Protein AF-A0A2W2DF98-F1 (afdb_monomer)

Sequence (122 aa):
MKRLYEIDHPYYGPEGYTEDLESFAELREVVEASDEDMSFVYRWDWFDYSRPQHDSLFVEGEDRSKQELRLFMVQPRKSQFWIVTCPVTHGQHDEVLTWLRGPRVLGALRKLWEPLLDGEPS

Radius of gyration: 15.57 Å; Cα contacts (8 Å, |Δi|>4): 156; chains: 1; bounding box: 35×44×41 Å

pLDDT: mean 86.84, std 9.05, range [53.72, 97.62]

Foldseek 3Di:
DDFQQRDDDPDDDDAFAEDEDAAPVVVVVCLCVVCVPLQKAKDKHKDQLLDPVCVVVDDPPDDSRWIKMWIWIARPVVRGIYIYMYTDHPVCRVVVVVVCVDCNHVVSVCVVCVVVVPDDDD

Mean predicted aligned error: 5.54 Å

Structure (mmCIF, N/CA/C/O backbone):
data_AF-A0A2W2DF98-F1
#
_entry.id   AF-A0A2W2DF98-F1
#
loop_
_atom_site.group_PDB
_atom_site.id
_atom_site.type_symbol
_atom_site.label_atom_id
_atom_site.label_alt_id
_atom_site.label_comp_id
_atom_site.label_asym_id
_atom_site.label_entity_id
_atom_site.label_seq_id
_atom_site.pdbx_PDB_ins_code
_atom_site.Cartn_x
_atom_site.Cartn_y
_atom_site.Cartn_z
_atom_site.occupancy
_atom_site.B_iso_or_equiv
_atom_site.auth_seq_id
_atom_site.auth_comp_id
_atom_site.auth_asym_id
_atom_site.auth_atom_id
_atom_site.pdbx_PDB_model_num
ATOM 1 N N . MET A 1 1 ? -15.354 -10.828 -5.300 1.00 71.31 1 MET A N 1
ATOM 2 C CA . MET A 1 1 ? -13.912 -10.517 -5.186 1.00 71.31 1 MET A CA 1
ATOM 3 C C . MET A 1 1 ? -13.717 -9.854 -3.837 1.00 71.31 1 MET A C 1
ATOM 5 O O . MET A 1 1 ? -14.560 -9.029 -3.505 1.00 71.31 1 MET A O 1
ATOM 9 N N . LYS A 1 2 ? -12.708 -10.246 -3.053 1.00 84.56 2 LYS A N 1
ATOM 10 C CA . LYS A 1 2 ? -12.437 -9.591 -1.765 1.00 84.56 2 LYS A CA 1
ATOM 11 C C . LYS A 1 2 ? -12.018 -8.136 -1.988 1.00 84.56 2 LYS A C 1
ATOM 13 O O . LYS A 1 2 ? -11.389 -7.840 -3.008 1.00 84.56 2 LYS A O 1
ATOM 18 N N . ARG A 1 3 ? -12.383 -7.257 -1.059 1.00 92.06 3 ARG A N 1
ATOM 19 C CA . ARG A 1 3 ? -11.902 -5.872 -0.998 1.00 92.06 3 ARG A CA 1
ATOM 20 C C . ARG A 1 3 ? -10.438 -5.859 -0.565 1.00 92.06 3 ARG A C 1
ATOM 22 O O . ARG A 1 3 ? -10.000 -6.778 0.120 1.00 92.06 3 ARG A O 1
ATOM 29 N N . LEU A 1 4 ? -9.688 -4.824 -0.944 1.00 92.69 4 LEU A N 1
ATOM 30 C CA . LEU A 1 4 ? -8.275 -4.703 -0.553 1.00 92.69 4 LEU A CA 1
ATOM 31 C C . LEU A 1 4 ? -8.092 -4.790 0.968 1.00 92.69 4 LEU A C 1
ATOM 33 O O . LEU A 1 4 ? -7.321 -5.608 1.451 1.00 92.69 4 LEU A O 1
ATOM 37 N N . TYR A 1 5 ? -8.900 -4.042 1.715 1.00 91.19 5 TYR A N 1
ATOM 38 C CA . TYR A 1 5 ? -8.905 -4.039 3.177 1.00 91.19 5 TYR A CA 1
ATOM 39 C C . TYR A 1 5 ? -9.426 -5.331 3.819 1.00 91.19 5 TYR A C 1
ATOM 41 O O . TYR A 1 5 ? -9.474 -5.385 5.038 1.00 91.19 5 TYR A O 1
ATOM 49 N N . GLU A 1 6 ? -9.839 -6.353 3.056 1.00 90.69 6 GLU A N 1
ATOM 50 C CA . GLU A 1 6 ? -10.230 -7.689 3.551 1.00 90.69 6 GLU A CA 1
ATOM 51 C C . GLU A 1 6 ? -9.123 -8.744 3.361 1.00 90.69 6 GLU A C 1
ATOM 53 O O . GLU A 1 6 ? -9.328 -9.920 3.683 1.00 90.69 6 GLU A O 1
ATOM 58 N N . ILE A 1 7 ? -7.991 -8.360 2.769 1.00 90.69 7 ILE A N 1
ATOM 59 C CA . ILE A 1 7 ? -6.894 -9.260 2.417 1.00 90.69 7 ILE A CA 1
ATOM 60 C C . ILE A 1 7 ? -5.763 -9.075 3.422 1.00 90.69 7 ILE A C 1
ATOM 62 O O . ILE A 1 7 ? -5.174 -8.004 3.505 1.00 90.69 7 ILE A O 1
ATOM 66 N N . ASP A 1 8 ? -5.431 -10.158 4.118 1.00 85.69 8 ASP A N 1
ATOM 67 C CA . ASP A 1 8 ? -4.242 -10.249 4.955 1.00 85.69 8 ASP A CA 1
ATOM 68 C C . ASP A 1 8 ? -3.176 -11.059 4.203 1.00 85.69 8 ASP A C 1
ATOM 70 O O . ASP A 1 8 ? -3.451 -12.150 3.684 1.00 85.69 8 ASP A O 1
ATOM 74 N N . HIS A 1 9 ? -1.958 -10.529 4.113 1.00 85.88 9 HIS A N 1
ATOM 75 C CA . HIS A 1 9 ? -0.846 -11.225 3.475 1.00 85.88 9 HIS A CA 1
ATOM 76 C C . HIS A 1 9 ? -0.157 -12.176 4.471 1.00 85.88 9 HIS A C 1
ATOM 78 O O . HIS A 1 9 ? 0.178 -11.764 5.577 1.00 85.88 9 HIS A O 1
ATOM 84 N N . PRO A 1 10 ? 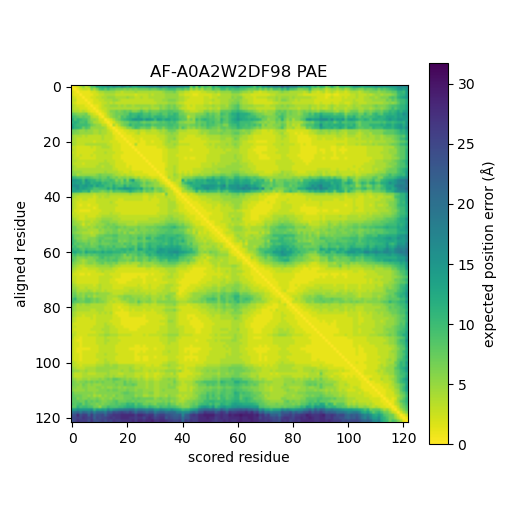0.108 -13.446 4.099 1.00 82.62 10 PRO A N 1
ATOM 85 C CA . PRO A 1 10 ? 0.707 -14.424 5.014 1.00 82.62 10 PRO A CA 1
ATOM 86 C C . PRO A 1 10 ? 2.218 -14.230 5.220 1.00 82.62 10 PRO A C 1
ATOM 88 O O . PRO A 1 10 ? 2.810 -14.890 6.072 1.00 82.62 10 PRO A O 1
ATOM 91 N N . TYR A 1 11 ? 2.854 -13.366 4.425 1.00 75.69 11 TYR A N 1
ATOM 92 C CA . TYR A 1 11 ? 4.297 -13.153 4.437 1.00 75.69 11 TYR A CA 1
ATOM 93 C C . TYR A 1 11 ? 4.620 -11.752 4.939 1.00 75.69 11 TYR A C 1
ATOM 95 O O . TYR A 1 11 ? 4.169 -10.765 4.360 1.00 75.69 11 TYR A O 1
ATOM 103 N N . TYR A 1 12 ? 5.455 -11.686 5.972 1.00 73.50 12 TYR A N 1
ATOM 104 C CA . TYR A 1 12 ? 5.998 -10.446 6.511 1.00 73.50 12 TYR A CA 1
ATOM 105 C C . TYR A 1 12 ? 7.493 -10.361 6.206 1.00 73.50 12 TYR A C 1
ATOM 107 O O . TYR A 1 12 ? 8.203 -11.368 6.239 1.00 73.50 12 TYR A O 1
ATOM 115 N N . GLY A 1 13 ? 7.953 -9.158 5.870 1.00 68.69 13 GLY A N 1
ATOM 116 C CA . GLY A 1 13 ? 9.350 -8.852 5.578 1.00 68.69 13 GLY A CA 1
ATOM 117 C C . GLY A 1 13 ? 9.890 -7.774 6.518 1.00 68.69 13 GLY A C 1
ATOM 118 O O . GLY A 1 13 ? 9.117 -7.190 7.279 1.00 68.69 13 GLY A O 1
ATOM 119 N N . PRO A 1 14 ? 11.205 -7.514 6.488 1.00 77.44 14 PRO A N 1
ATOM 120 C CA . PRO A 1 14 ? 11.801 -6.439 7.268 1.00 77.44 14 PRO A CA 1
ATOM 121 C C . PRO A 1 14 ? 11.292 -5.073 6.797 1.00 77.44 14 PRO A C 1
ATOM 123 O O . PRO A 1 14 ? 11.104 -4.848 5.602 1.00 77.44 14 PRO A O 1
ATOM 126 N N . GLU A 1 15 ? 11.088 -4.172 7.757 1.00 77.25 15 GLU A N 1
ATOM 127 C CA . GLU A 1 15 ? 10.485 -2.859 7.516 1.00 77.25 15 GLU A CA 1
ATOM 128 C C . GLU A 1 15 ? 11.454 -1.869 6.850 1.00 77.25 15 GLU A C 1
ATOM 130 O O . GLU A 1 15 ? 11.068 -1.113 5.966 1.00 77.25 15 GLU A O 1
ATOM 135 N N . GLY A 1 16 ? 12.747 -1.946 7.172 1.00 83.88 16 GLY A N 1
ATOM 136 C CA . GLY A 1 16 ? 13.754 -1.092 6.544 1.00 83.88 16 GLY A CA 1
ATOM 137 C C . GLY A 1 16 ? 13.577 0.388 6.889 1.00 83.88 16 GLY A C 1
ATOM 138 O O . GLY A 1 16 ? 13.366 0.725 8.051 1.00 83.88 16 GLY A O 1
ATOM 139 N N . TYR A 1 17 ? 13.745 1.264 5.896 1.00 87.69 17 TYR A N 1
ATOM 140 C CA . TYR A 1 17 ? 13.499 2.701 6.047 1.00 87.69 17 TYR A CA 1
ATOM 141 C C . TYR A 1 17 ? 12.011 3.010 5.859 1.00 87.69 17 TYR A C 1
ATOM 143 O O . TYR A 1 17 ? 11.412 2.537 4.898 1.00 87.69 17 TYR A O 1
ATOM 151 N N . THR A 1 18 ? 11.435 3.817 6.748 1.00 91.62 18 THR A N 1
ATOM 152 C CA . THR A 1 18 ? 10.011 4.173 6.713 1.00 91.62 18 THR A CA 1
ATOM 153 C C . THR A 1 18 ? 9.837 5.646 6.382 1.00 91.62 18 THR A C 1
ATOM 155 O O . THR A 1 18 ? 10.525 6.496 6.949 1.00 91.62 18 THR A O 1
ATOM 158 N N . GLU A 1 19 ? 8.893 5.931 5.495 1.00 93.94 19 GLU A N 1
ATOM 159 C CA . GLU A 1 19 ? 8.475 7.275 5.117 1.00 93.94 19 GLU A CA 1
ATOM 160 C C . GLU A 1 19 ? 6.949 7.376 5.172 1.00 93.94 19 GLU A C 1
ATOM 162 O O . GLU A 1 19 ? 6.243 6.539 4.603 1.00 93.94 19 GLU A O 1
ATOM 167 N N . ASP A 1 20 ? 6.453 8.402 5.859 1.00 95.88 20 ASP A N 1
ATOM 168 C CA . ASP A 1 20 ? 5.027 8.685 5.984 1.00 95.88 20 ASP A CA 1
ATOM 169 C C . ASP A 1 20 ? 4.666 9.839 5.048 1.00 95.88 20 ASP A C 1
ATOM 171 O O . ASP A 1 20 ? 5.208 10.937 5.170 1.00 95.88 20 ASP A O 1
ATOM 175 N N . LEU A 1 21 ? 3.754 9.580 4.115 1.00 97.31 21 LEU A N 1
ATOM 176 C CA . LEU A 1 21 ? 3.284 10.545 3.127 1.00 97.31 21 LEU A CA 1
ATOM 177 C C . LEU A 1 21 ? 1.891 11.055 3.482 1.00 97.31 21 LEU A C 1
ATOM 179 O O . LEU A 1 21 ? 1.094 10.378 4.138 1.00 97.31 21 LEU A O 1
ATOM 183 N N . GLU A 1 22 ? 1.560 12.245 2.998 1.00 97.31 22 GLU A N 1
ATOM 184 C CA . GLU A 1 22 ? 0.315 12.924 3.345 1.00 97.31 22 GLU A CA 1
ATOM 185 C C . GLU A 1 22 ? -0.884 12.376 2.565 1.00 97.31 22 GLU A C 1
ATOM 187 O O . GLU A 1 22 ? -2.035 12.550 2.975 1.00 97.31 22 GLU A O 1
ATOM 192 N N . SER A 1 23 ? -0.650 11.708 1.428 1.00 97.62 23 SER A N 1
ATOM 193 C CA . SER A 1 23 ? -1.735 11.231 0.571 1.00 97.62 23 SER A CA 1
ATOM 194 C C . SER A 1 23 ? -1.366 10.060 -0.337 1.00 97.62 23 SER A C 1
ATOM 196 O O . SER A 1 23 ? -0.206 9.815 -0.665 1.00 97.62 23 SER A O 1
ATOM 198 N N . PHE A 1 24 ? -2.398 9.378 -0.839 1.00 97.44 24 PHE A N 1
ATOM 199 C CA . PHE A 1 24 ? -2.227 8.365 -1.878 1.00 97.44 24 PHE A CA 1
ATOM 200 C C . PHE A 1 24 ? -1.666 8.934 -3.192 1.00 97.44 24 PHE A C 1
ATOM 202 O O . PHE A 1 24 ? -0.962 8.230 -3.909 1.00 97.44 24 PHE A O 1
ATOM 209 N N . ALA A 1 25 ? -1.950 10.199 -3.519 1.00 97.12 25 ALA A N 1
ATOM 210 C CA . ALA A 1 25 ? -1.388 10.837 -4.709 1.00 97.12 25 ALA A CA 1
ATOM 211 C C . ALA A 1 25 ? 0.136 10.989 -4.588 1.00 97.12 25 ALA A C 1
ATOM 213 O O . ALA A 1 25 ? 0.859 10.585 -5.495 1.00 97.12 25 ALA A O 1
ATOM 214 N N . GLU A 1 26 ? 0.608 11.469 -3.437 1.00 97.19 26 GLU A N 1
ATOM 215 C CA . GLU A 1 26 ? 2.036 11.605 -3.134 1.00 97.19 26 GLU A CA 1
ATOM 216 C C . GLU A 1 26 ? 2.748 10.246 -3.142 1.00 97.19 26 GLU A C 1
ATOM 218 O O . GLU A 1 26 ? 3.814 10.107 -3.736 1.00 97.19 26 GLU A O 1
ATOM 223 N N . LEU A 1 27 ? 2.115 9.201 -2.592 1.00 95.56 27 LEU A N 1
ATOM 224 C CA . LEU A 1 27 ? 2.646 7.836 -2.663 1.00 95.56 27 LEU A CA 1
ATOM 225 C C . LEU A 1 27 ? 2.881 7.384 -4.104 1.00 95.56 27 LEU A C 1
ATOM 227 O O . LEU A 1 27 ? 3.923 6.798 -4.404 1.00 95.56 27 LEU A O 1
ATOM 231 N N . ARG A 1 28 ? 1.941 7.666 -5.013 1.00 93.62 28 ARG A N 1
ATOM 232 C CA . ARG A 1 28 ? 2.116 7.333 -6.432 1.00 93.62 28 ARG A CA 1
ATOM 233 C C . ARG A 1 28 ? 3.297 8.084 -7.041 1.00 93.62 28 ARG A C 1
ATOM 235 O O . ARG A 1 28 ? 4.093 7.456 -7.732 1.00 93.62 28 ARG A O 1
ATOM 242 N N . GLU A 1 29 ? 3.437 9.374 -6.751 1.00 93.56 29 GLU A N 1
ATOM 243 C CA . GLU A 1 29 ? 4.542 10.201 -7.251 1.00 93.56 29 GLU A CA 1
ATOM 244 C C . GLU A 1 29 ? 5.906 9.699 -6.754 1.00 93.56 29 GLU A C 1
ATOM 246 O O . GLU A 1 29 ? 6.824 9.526 -7.557 1.00 93.56 29 GLU A O 1
ATOM 251 N N . VAL A 1 30 ? 6.030 9.373 -5.462 1.00 91.38 30 VAL A N 1
ATOM 252 C CA . VAL A 1 30 ? 7.265 8.820 -4.877 1.00 91.38 30 VAL A CA 1
ATOM 253 C C . VAL A 1 30 ? 7.635 7.487 -5.525 1.00 91.38 30 VAL A C 1
ATOM 255 O O . VAL A 1 30 ? 8.790 7.281 -5.907 1.00 91.38 30 VAL A O 1
ATOM 258 N N . VAL A 1 31 ? 6.674 6.577 -5.703 1.00 89.19 31 VAL A N 1
ATOM 259 C CA . VAL A 1 31 ? 6.925 5.277 -6.350 1.00 89.19 31 VAL A CA 1
ATOM 260 C C . VAL A 1 31 ? 7.318 5.447 -7.820 1.00 89.19 31 VAL A C 1
ATOM 262 O O . VAL A 1 31 ? 8.208 4.753 -8.309 1.00 89.19 31 VAL A O 1
ATOM 265 N N . GLU A 1 32 ? 6.681 6.373 -8.536 1.00 86.81 32 GLU A N 1
ATOM 266 C CA . GLU A 1 32 ? 6.995 6.654 -9.939 1.00 86.81 32 GLU A CA 1
ATOM 267 C C . GLU A 1 32 ? 8.380 7.289 -10.117 1.00 86.81 32 GLU A C 1
ATOM 269 O O . GLU A 1 32 ? 9.078 6.944 -11.070 1.00 86.81 32 GLU A O 1
ATOM 274 N N . ALA A 1 33 ? 8.799 8.1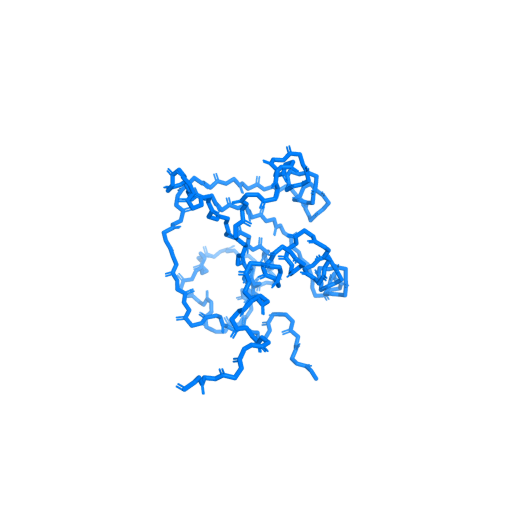56 -9.192 1.00 86.12 33 ALA A N 1
ATOM 275 C CA . ALA A 1 33 ? 10.107 8.806 -9.220 1.00 86.12 33 ALA A CA 1
ATOM 276 C C . ALA A 1 33 ? 11.257 7.896 -8.750 1.00 86.12 33 ALA A C 1
ATOM 278 O O . ALA A 1 33 ? 12.391 8.055 -9.200 1.00 86.12 33 ALA A O 1
ATOM 279 N N . SER A 1 34 ? 10.989 6.958 -7.837 1.00 79.62 34 SER A N 1
ATOM 280 C CA . SER A 1 34 ? 12.024 6.135 -7.191 1.00 79.62 34 SER A CA 1
ATOM 281 C C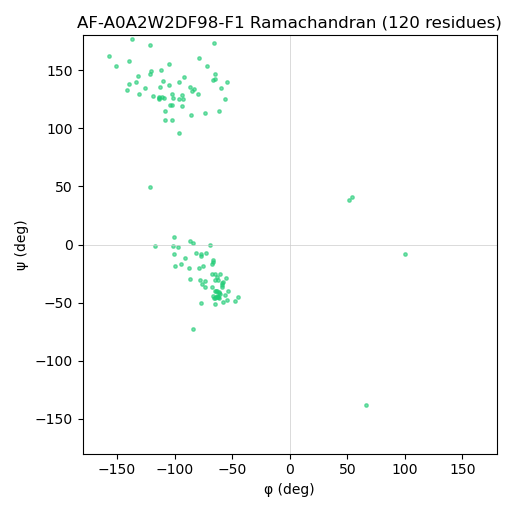 . SER A 1 34 ? 12.390 4.857 -7.948 1.00 79.62 34 SER A C 1
ATOM 283 O O . SER A 1 34 ? 13.478 4.323 -7.728 1.00 79.62 34 SER A O 1
ATOM 285 N N 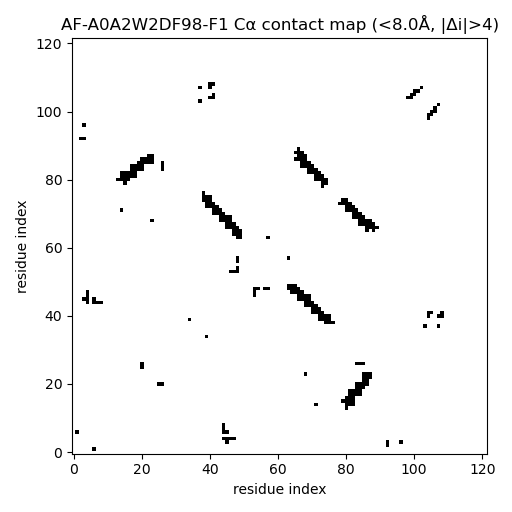. ASP A 1 35 ? 11.525 4.366 -8.842 1.00 77.38 35 ASP A N 1
ATOM 286 C CA . ASP A 1 35 ? 11.710 3.073 -9.513 1.00 77.38 35 ASP A CA 1
ATOM 287 C C . ASP A 1 35 ? 11.767 3.153 -11.040 1.00 77.38 35 ASP A C 1
ATOM 289 O O . ASP A 1 35 ? 11.078 2.405 -11.740 1.00 77.38 35 ASP A O 1
ATOM 293 N N . GLU A 1 36 ? 12.585 4.053 -11.582 1.00 68.50 36 GLU A N 1
ATOM 294 C CA . GLU A 1 36 ? 12.712 4.228 -13.035 1.00 68.50 36 GLU A CA 1
ATOM 295 C C . GLU A 1 36 ? 13.030 2.895 -13.750 1.00 68.50 36 GLU A C 1
ATOM 297 O O . GLU A 1 36 ? 12.388 2.552 -14.748 1.00 68.50 36 GLU A O 1
ATOM 302 N N . ASP A 1 37 ? 13.895 2.076 -13.142 1.00 72.31 37 ASP A N 1
ATOM 303 C CA . ASP A 1 37 ? 14.379 0.796 -13.674 1.00 72.31 37 ASP A CA 1
ATOM 304 C C . ASP A 1 37 ? 13.460 -0.422 -13.423 1.00 72.31 37 ASP A C 1
ATOM 306 O O . ASP A 1 37 ? 13.819 -1.535 -13.815 1.00 72.31 37 ASP A O 1
ATOM 310 N N . MET A 1 38 ? 12.293 -0.267 -12.779 1.00 67.56 38 MET A N 1
ATOM 311 C CA . MET A 1 38 ? 11.431 -1.399 -12.358 1.00 67.56 38 MET A CA 1
ATOM 312 C C . MET A 1 38 ? 12.180 -2.443 -11.503 1.00 67.56 38 MET A C 1
ATOM 314 O O . MET A 1 38 ? 12.063 -3.656 -11.697 1.00 67.56 38 MET A O 1
ATOM 318 N N . SER A 1 39 ? 13.021 -1.964 -10.594 1.00 77.69 39 SER A N 1
ATOM 319 C CA . SER A 1 39 ? 13.916 -2.756 -9.758 1.00 77.69 39 SER A CA 1
ATOM 320 C C . SER A 1 39 ? 13.305 -3.180 -8.421 1.00 77.69 3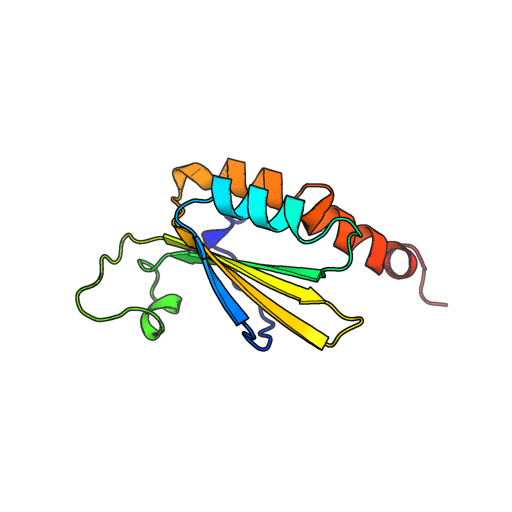9 SER A C 1
ATOM 322 O O . SER A 1 39 ? 13.899 -4.024 -7.738 1.00 77.69 39 SER A O 1
ATOM 324 N N . PHE A 1 40 ? 12.152 -2.618 -8.043 1.00 86.94 40 PHE A N 1
ATOM 325 C CA . PHE A 1 40 ? 11.482 -2.953 -6.793 1.00 86.94 40 PHE A CA 1
ATOM 326 C C . PHE A 1 40 ? 10.457 -4.082 -6.947 1.00 86.94 40 PHE A C 1
ATOM 328 O O . PHE A 1 40 ? 9.732 -4.211 -7.933 1.00 86.94 40 PHE A O 1
ATOM 335 N N . VAL A 1 41 ? 10.386 -4.906 -5.905 1.00 88.25 41 VAL A N 1
ATOM 336 C CA . VAL A 1 41 ? 9.307 -5.864 -5.657 1.00 88.25 41 VAL A CA 1
ATOM 337 C C . VAL A 1 41 ? 8.402 -5.246 -4.603 1.00 88.25 41 VAL A C 1
ATOM 339 O O . VAL A 1 41 ? 8.871 -4.871 -3.528 1.00 88.25 41 VAL A O 1
ATOM 342 N N . TYR A 1 42 ? 7.111 -5.161 -4.911 1.00 89.50 42 TYR A N 1
ATOM 343 C CA . TYR A 1 42 ? 6.124 -4.501 -4.066 1.00 89.50 42 TYR A CA 1
ATOM 344 C C . TYR A 1 42 ? 5.243 -5.511 -3.330 1.00 89.50 42 TYR A C 1
ATOM 346 O O . TYR A 1 42 ? 4.726 -6.459 -3.923 1.00 89.50 42 TYR A O 1
ATOM 354 N N . ARG A 1 43 ? 4.988 -5.249 -2.052 1.00 91.06 43 ARG A N 1
ATOM 355 C CA . ARG A 1 43 ? 3.848 -5.779 -1.299 1.00 91.06 43 ARG A CA 1
ATOM 356 C C . ARG A 1 43 ? 3.047 -4.589 -0.786 1.00 91.06 43 ARG A C 1
ATOM 358 O O . ARG A 1 43 ? 3.620 -3.562 -0.452 1.00 91.06 43 ARG A O 1
ATOM 365 N N . TRP A 1 44 ? 1.736 -4.733 -0.695 1.00 93.19 44 TRP A N 1
ATOM 366 C CA . TRP A 1 44 ? 0.864 -3.730 -0.100 1.00 93.19 44 TRP A CA 1
ATOM 367 C C . TRP A 1 44 ? 0.111 -4.350 1.073 1.00 93.19 44 TRP A C 1
ATOM 369 O O . TRP A 1 44 ? -0.187 -5.536 1.027 1.00 93.19 44 TRP A O 1
ATOM 379 N N . ASP A 1 45 ? -0.221 -3.547 2.076 1.00 93.38 45 ASP A N 1
ATOM 380 C CA . ASP A 1 45 ? -1.188 -3.883 3.119 1.00 93.38 45 ASP A CA 1
ATOM 381 C C . ASP A 1 45 ? -2.134 -2.692 3.302 1.00 93.38 45 ASP A C 1
ATOM 383 O O . ASP A 1 45 ? -1.701 -1.537 3.291 1.00 93.38 45 ASP A O 1
ATOM 387 N N . TRP A 1 46 ? -3.424 -2.967 3.490 1.00 95.19 46 TRP A N 1
ATOM 388 C CA . TRP A 1 46 ? -4.411 -1.950 3.844 1.00 95.19 46 TRP A CA 1
ATOM 389 C C . TRP A 1 46 ? -4.8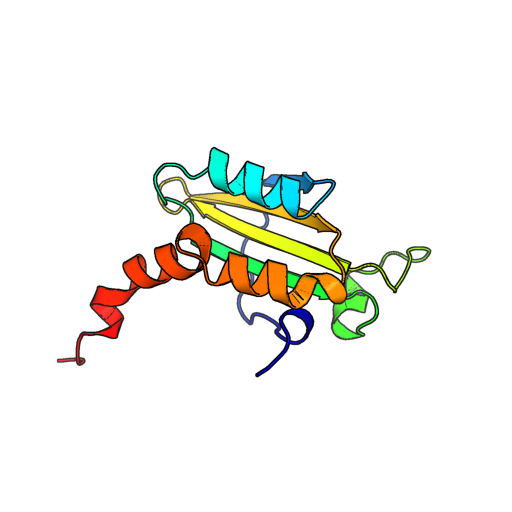30 -2.141 5.298 1.00 95.19 46 TRP A C 1
ATOM 391 O O . TRP A 1 46 ? -5.593 -3.052 5.629 1.00 95.19 46 TRP A O 1
ATOM 401 N N . PHE A 1 47 ? -4.376 -1.238 6.159 1.00 92.38 47 PHE A N 1
ATOM 402 C CA . PHE A 1 47 ? -4.741 -1.216 7.564 1.00 92.38 47 PHE A CA 1
ATOM 403 C C . PHE A 1 47 ? -6.038 -0.444 7.750 1.00 92.38 47 PHE A C 1
ATOM 405 O O . PHE A 1 47 ? -6.094 0.764 7.556 1.00 92.38 47 PHE A O 1
ATOM 412 N N . ASP A 1 48 ? -7.092 -1.162 8.118 1.00 91.62 48 ASP A N 1
ATOM 413 C CA . ASP A 1 48 ? -8.324 -0.592 8.658 1.00 91.62 48 ASP A CA 1
ATOM 414 C C . ASP A 1 48 ? -8.317 -0.805 10.176 1.00 91.62 48 ASP A C 1
ATOM 416 O O . ASP A 1 48 ? -8.458 -1.939 10.646 1.00 91.62 48 ASP A O 1
ATOM 420 N N . TYR A 1 49 ? -8.105 0.272 10.935 1.00 89.62 49 TYR A N 1
ATOM 421 C CA . TYR A 1 49 ? -7.956 0.230 12.395 1.00 89.62 49 TYR A CA 1
ATOM 422 C C . TYR A 1 49 ? -9.280 -0.037 13.126 1.00 89.62 49 TYR A C 1
ATOM 424 O O . TYR A 1 49 ? -9.301 -0.299 14.333 1.00 89.62 49 TYR A O 1
ATOM 432 N N . SER A 1 50 ? -10.404 -0.051 12.406 1.00 88.44 50 SER A N 1
ATOM 433 C CA . SER A 1 50 ? -11.685 -0.462 12.975 1.00 88.44 50 SER A CA 1
ATOM 434 C C . SER A 1 50 ? -11.759 -1.981 13.148 1.00 88.44 50 SER A C 1
ATOM 436 O O . SER A 1 50 ? -12.567 -2.473 13.941 1.00 88.44 50 SER A O 1
ATOM 438 N N . ARG A 1 51 ? -10.894 -2.734 12.453 1.00 85.94 51 ARG A N 1
ATOM 439 C CA . ARG A 1 51 ? -10.916 -4.197 12.429 1.00 85.94 51 ARG A CA 1
ATOM 440 C C . ARG A 1 51 ? -10.122 -4.799 13.601 1.00 85.94 51 ARG A C 1
ATOM 442 O O . ARG A 1 51 ? -8.982 -4.393 13.824 1.00 85.94 51 ARG A O 1
ATOM 449 N N . PRO A 1 52 ? -10.655 -5.825 14.295 1.00 84.81 52 PRO A N 1
ATOM 450 C CA . PRO A 1 52 ? -10.003 -6.410 15.472 1.00 84.81 52 PRO A CA 1
ATOM 451 C C . PRO A 1 52 ? -8.597 -6.964 15.224 1.00 84.81 52 PRO A C 1
ATOM 453 O O . PRO A 1 52 ? -7.740 -6.901 16.097 1.00 84.81 52 PRO A O 1
ATOM 456 N N . GLN A 1 53 ? -8.309 -7.497 14.032 1.00 82.19 53 GLN A N 1
ATOM 457 C CA . GLN A 1 53 ? -6.971 -8.032 13.750 1.00 82.19 53 GLN A CA 1
ATOM 458 C C . GLN A 1 53 ? -5.862 -6.967 13.719 1.00 82.19 53 GLN A C 1
ATOM 460 O O . GLN A 1 53 ? -4.689 -7.324 13.751 1.00 82.19 53 GLN A O 1
ATOM 465 N N . HIS A 1 54 ? -6.217 -5.681 13.645 1.00 83.31 54 HIS A N 1
ATOM 466 C CA . HIS A 1 54 ? -5.270 -4.569 13.686 1.00 83.31 54 HIS A CA 1
ATOM 467 C C . HIS A 1 54 ? -5.203 -3.916 15.073 1.00 83.31 54 HIS A C 1
ATOM 469 O O . HIS A 1 54 ? -4.501 -2.922 15.237 1.00 83.31 54 HIS A O 1
ATOM 475 N N . ASP A 1 55 ? -5.869 -4.483 16.088 1.00 81.06 55 ASP A N 1
ATOM 476 C CA . ASP A 1 55 ? -5.872 -3.939 17.453 1.00 81.06 55 ASP A CA 1
ATOM 477 C C . ASP A 1 55 ? -4.464 -3.815 18.042 1.00 81.06 55 ASP A C 1
ATOM 479 O O . ASP A 1 55 ? -4.192 -2.878 18.785 1.00 81.06 55 ASP A O 1
ATOM 483 N N . SER A 1 56 ? -3.539 -4.709 17.680 1.00 79.62 56 SER A N 1
ATOM 484 C CA . SER A 1 56 ? -2.148 -4.636 18.145 1.00 79.62 56 SER A CA 1
ATOM 485 C C . SER A 1 56 ? -1.374 -3.432 17.603 1.00 79.62 56 SER A C 1
ATOM 487 O O . SER A 1 56 ? -0.301 -3.129 18.114 1.00 79.62 56 SER A O 1
ATOM 489 N N . LEU A 1 57 ? -1.875 -2.789 16.547 1.00 76.81 57 LEU A N 1
ATOM 490 C CA . LEU A 1 57 ? -1.277 -1.605 15.926 1.00 76.81 57 LEU A CA 1
ATOM 491 C C . LEU A 1 57 ? -1.970 -0.312 16.362 1.00 76.81 57 LEU A C 1
ATOM 493 O O . LEU A 1 57 ? -1.502 0.769 16.018 1.00 76.81 57 LEU A O 1
ATOM 497 N N . PHE A 1 58 ? -3.088 -0.417 17.080 1.00 78.25 58 PHE A N 1
ATOM 498 C CA . PHE A 1 58 ? -3.854 0.726 17.540 1.00 78.25 58 PHE A CA 1
ATOM 499 C C . PHE A 1 58 ? -3.212 1.338 18.787 1.00 78.25 58 PHE A C 1
ATOM 501 O O . PHE A 1 58 ? -2.955 0.644 19.773 1.00 78.25 58 PHE A O 1
ATOM 508 N N . VAL A 1 59 ? -2.998 2.652 18.762 1.00 79.56 59 VAL A N 1
ATOM 509 C CA . VAL A 1 59 ? -2.557 3.410 19.934 1.00 79.56 59 VAL A CA 1
ATOM 510 C C . VAL A 1 59 ? -3.786 3.977 20.644 1.00 79.56 59 VAL A C 1
ATOM 512 O O . VAL A 1 59 ? -4.651 4.597 20.027 1.00 79.56 59 VAL A O 1
ATOM 515 N N . GLU A 1 60 ? -3.887 3.752 21.957 1.00 79.50 60 GLU A N 1
ATOM 516 C CA . GLU A 1 60 ? -5.013 4.244 22.756 1.00 79.50 60 GLU A CA 1
ATOM 517 C C . GLU A 1 60 ? -5.149 5.771 22.628 1.00 79.50 60 GLU A C 1
ATOM 519 O O . GLU A 1 60 ? -4.203 6.517 22.875 1.00 79.50 60 GLU A O 1
ATOM 524 N N . GLY A 1 61 ? -6.340 6.229 22.232 1.00 79.50 61 GLY A N 1
ATOM 525 C CA . GLY A 1 61 ? -6.629 7.640 21.963 1.00 79.50 61 GLY A CA 1
ATOM 526 C C . GLY A 1 61 ? -6.625 8.028 20.480 1.00 79.50 61 GLY A C 1
ATOM 527 O O . GLY A 1 61 ? -7.051 9.137 20.163 1.00 79.50 61 GLY A O 1
ATOM 528 N N . GLU A 1 62 ? -6.214 7.137 19.573 1.00 83.31 62 GLU A N 1
ATOM 529 C CA . GLU A 1 62 ? -6.320 7.371 18.130 1.00 83.31 62 GLU A CA 1
ATOM 530 C C . GLU A 1 62 ? -7.734 7.124 17.579 1.00 83.31 62 GLU A C 1
ATOM 532 O O . GLU A 1 62 ? -8.574 6.440 18.173 1.00 83.31 62 GLU A O 1
ATOM 537 N N . ASP A 1 63 ? -8.005 7.687 16.402 1.00 84.50 63 ASP A N 1
ATOM 538 C CA . ASP A 1 63 ? -9.251 7.457 15.679 1.00 84.50 63 ASP A CA 1
ATOM 539 C C . ASP A 1 63 ? -9.266 6.049 15.066 1.00 84.50 63 ASP A C 1
ATOM 541 O O . ASP A 1 63 ? -8.533 5.749 14.124 1.00 84.50 63 ASP A O 1
ATOM 545 N N . ARG A 1 64 ? -10.153 5.181 15.565 1.00 84.81 64 ARG A N 1
ATOM 546 C CA . ARG A 1 64 ? -10.339 3.819 15.035 1.00 84.81 64 ARG A CA 1
ATOM 547 C C . ARG A 1 64 ? -10.903 3.779 13.618 1.00 84.81 64 ARG A C 1
ATOM 549 O O . ARG A 1 64 ? -10.890 2.720 13.006 1.00 84.81 64 ARG A O 1
ATOM 556 N N . SER A 1 65 ? -11.423 4.884 13.093 1.00 86.94 65 SER A N 1
ATOM 557 C CA . SER A 1 65 ? -11.855 4.972 11.697 1.00 86.94 65 SER A CA 1
ATOM 558 C C . SER A 1 65 ? -10.702 5.242 10.725 1.00 86.94 65 SER A C 1
ATOM 560 O O . SER A 1 65 ? -10.912 5.170 9.510 1.00 86.94 65 SER A O 1
ATOM 562 N N . LYS A 1 66 ? -9.490 5.508 11.244 1.00 90.75 66 LYS A N 1
ATOM 563 C CA . LYS A 1 66 ? -8.276 5.690 10.446 1.00 90.75 66 LYS A CA 1
ATOM 564 C C . LYS A 1 66 ? -8.063 4.481 9.535 1.00 90.75 66 LYS A C 1
ATOM 566 O O . LYS A 1 66 ? -8.249 3.329 9.934 1.00 90.75 66 LYS A O 1
ATOM 571 N N . GLN A 1 67 ? -7.636 4.762 8.309 1.00 94.88 67 GLN A N 1
ATOM 572 C CA . GLN A 1 67 ? -7.170 3.751 7.372 1.00 94.88 67 GLN A CA 1
ATOM 573 C C . GLN A 1 67 ? -5.848 4.189 6.752 1.00 94.88 67 GLN A C 1
ATOM 575 O O . GLN A 1 67 ? -5.625 5.375 6.505 1.00 94.88 67 GLN A O 1
ATOM 580 N N . GLU A 1 68 ? -4.975 3.226 6.502 1.00 95.62 68 GLU A N 1
ATOM 581 C CA . GLU A 1 68 ? -3.609 3.467 6.051 1.00 95.62 68 GLU A CA 1
ATOM 582 C C . GLU A 1 68 ? -3.216 2.419 5.013 1.00 95.62 68 GLU A C 1
ATOM 584 O O . GLU A 1 68 ? -3.440 1.221 5.199 1.00 95.62 68 GLU A O 1
ATOM 589 N N . LEU A 1 69 ? -2.635 2.870 3.907 1.00 96.62 69 LEU A N 1
ATOM 590 C CA . LEU A 1 69 ? -2.003 1.995 2.933 1.00 96.62 69 LEU A CA 1
ATOM 591 C C . LEU A 1 69 ? -0.514 1.958 3.250 1.00 96.62 69 LEU A C 1
ATOM 593 O O . LEU A 1 69 ? 0.129 3.004 3.297 1.00 96.62 69 LEU A O 1
ATOM 597 N N . ARG A 1 70 ? 0.036 0.759 3.430 1.00 94.62 70 ARG A N 1
ATOM 598 C CA . ARG A 1 70 ? 1.483 0.550 3.519 1.00 94.62 70 ARG A CA 1
ATOM 599 C C . ARG A 1 70 ? 1.964 -0.164 2.279 1.00 94.62 70 ARG A C 1
ATOM 601 O O . ARG A 1 70 ? 1.467 -1.240 1.947 1.00 94.62 70 ARG A O 1
ATOM 608 N N . LEU A 1 71 ? 2.951 0.418 1.615 1.00 93.50 71 LEU A N 1
ATOM 609 C CA . LEU A 1 71 ? 3.648 -0.196 0.503 1.00 93.50 71 LEU A CA 1
ATOM 610 C C . LEU A 1 71 ? 5.053 -0.587 0.949 1.00 93.50 71 LEU A C 1
ATOM 612 O O . LEU A 1 71 ? 5.883 0.261 1.256 1.00 93.50 71 LEU A O 1
ATOM 616 N N . PHE A 1 72 ? 5.312 -1.885 0.956 1.00 92.19 72 PHE A N 1
ATOM 617 C CA . PHE A 1 72 ? 6.611 -2.470 1.240 1.00 92.19 72 PHE A CA 1
ATOM 618 C C . PHE A 1 72 ? 7.346 -2.674 -0.081 1.00 92.19 72 PHE A C 1
ATOM 620 O O . PHE A 1 72 ? 6.841 -3.346 -0.984 1.00 92.19 72 PHE A O 1
ATOM 627 N N . MET A 1 73 ? 8.545 -2.122 -0.182 1.00 90.44 73 MET A N 1
ATOM 628 C CA . MET A 1 73 ? 9.388 -2.167 -1.367 1.00 90.44 73 MET A CA 1
ATOM 629 C C . MET A 1 73 ? 10.690 -2.878 -1.026 1.00 90.44 73 MET A C 1
ATOM 631 O O . MET A 1 73 ? 11.387 -2.521 -0.076 1.00 90.44 73 MET A O 1
ATOM 635 N N . VAL A 1 74 ? 11.032 -3.887 -1.821 1.00 90.06 74 VAL A N 1
ATOM 636 C CA . VAL A 1 74 ? 12.313 -4.592 -1.728 1.00 90.06 74 VAL A CA 1
ATOM 637 C C . VAL A 1 74 ? 13.101 -4.311 -2.989 1.00 90.06 74 VAL A C 1
ATOM 639 O O . VAL A 1 74 ? 12.594 -4.583 -4.074 1.00 90.06 74 VAL A O 1
ATOM 642 N N . GLN A 1 75 ? 14.335 -3.817 -2.863 1.00 88.75 75 GLN A N 1
ATOM 643 C CA . GLN A 1 75 ? 15.289 -3.755 -3.970 1.00 88.75 75 GLN A CA 1
ATOM 644 C C . GLN A 1 75 ? 16.213 -4.975 -3.900 1.00 88.75 75 GLN A C 1
ATOM 646 O O . GLN A 1 75 ? 17.219 -4.945 -3.178 1.00 88.75 75 GLN A O 1
ATOM 651 N N . PRO A 1 76 ? 15.937 -6.062 -4.644 1.00 83.38 76 PRO A N 1
ATOM 652 C CA . PRO A 1 76 ? 16.608 -7.338 -4.406 1.00 83.38 76 PRO A CA 1
ATOM 653 C C . PRO A 1 76 ? 18.110 -7.273 -4.695 1.00 83.38 76 PRO A C 1
ATOM 655 O O . PRO A 1 76 ? 18.900 -7.937 -4.034 1.00 83.38 76 PRO A O 1
ATOM 658 N N . ARG A 1 77 ? 18.528 -6.425 -5.648 1.00 84.12 77 ARG A N 1
ATOM 659 C CA . ARG A 1 77 ? 19.944 -6.261 -6.020 1.00 84.12 77 ARG A CA 1
ATOM 660 C C . ARG A 1 77 ? 20.805 -5.620 -4.933 1.00 84.12 77 ARG A C 1
ATOM 662 O O . ARG A 1 77 ? 22.016 -5.809 -4.954 1.00 84.12 77 ARG A O 1
ATOM 669 N N . LYS A 1 78 ? 20.208 -4.834 -4.034 1.00 84.94 78 LYS A N 1
ATOM 670 C CA . LYS A 1 78 ? 20.932 -4.101 -2.984 1.00 84.94 78 LYS A CA 1
ATOM 671 C C . LYS A 1 78 ? 20.546 -4.538 -1.574 1.00 84.94 78 LYS A C 1
ATOM 673 O O . LYS A 1 78 ? 21.092 -3.999 -0.618 1.00 84.94 78 LYS A O 1
ATOM 678 N N . SER A 1 79 ? 19.611 -5.483 -1.444 1.00 85.06 79 SER A N 1
ATOM 679 C CA . SER A 1 79 ? 19.014 -5.876 -0.162 1.00 85.06 79 SER A CA 1
ATOM 680 C C . SER A 1 79 ? 18.495 -4.670 0.631 1.00 85.06 79 SER A C 1
ATOM 682 O O . SER A 1 79 ? 18.654 -4.603 1.848 1.00 85.06 79 SER A O 1
ATOM 684 N N . GLN A 1 80 ? 17.921 -3.690 -0.074 1.00 88.88 80 GLN A N 1
ATOM 685 C CA . GLN A 1 80 ? 17.321 -2.506 0.536 1.00 88.88 80 GLN A CA 1
ATOM 686 C C . GLN A 1 80 ? 15.820 -2.715 0.698 1.00 88.88 80 GLN A C 1
ATOM 688 O O . GLN A 1 80 ? 15.164 -3.268 -0.187 1.00 88.88 80 GLN A O 1
ATOM 693 N N . PHE A 1 81 ? 15.306 -2.267 1.837 1.00 90.69 81 PHE A N 1
ATOM 694 C CA . PHE A 1 81 ? 13.910 -2.382 2.231 1.00 90.69 81 PHE A CA 1
ATOM 695 C C . PHE A 1 81 ? 13.394 -0.990 2.569 1.00 90.69 81 PHE A C 1
ATOM 697 O O . PHE A 1 81 ? 14.086 -0.231 3.255 1.00 90.69 81 PHE A O 1
ATOM 704 N N . TRP A 1 82 ? 12.210 -0.666 2.069 1.00 91.06 82 TRP A N 1
ATOM 705 C CA . TRP A 1 82 ? 11.561 0.618 2.292 1.00 91.06 82 TRP A CA 1
ATOM 706 C C . TRP A 1 82 ? 10.070 0.385 2.519 1.00 91.06 82 TRP A C 1
ATOM 708 O O . TRP A 1 82 ? 9.454 -0.411 1.808 1.00 91.06 82 TRP A O 1
ATOM 718 N N . ILE A 1 83 ? 9.488 1.082 3.485 1.00 93.19 83 ILE A N 1
ATOM 719 C CA . ILE A 1 83 ? 8.045 1.209 3.653 1.00 93.19 83 ILE A CA 1
ATOM 720 C C . ILE A 1 83 ? 7.629 2.643 3.398 1.00 93.19 83 ILE A C 1
ATOM 722 O O . ILE A 1 83 ? 8.140 3.566 4.024 1.00 93.19 83 ILE A O 1
ATOM 726 N N . VAL A 1 84 ? 6.662 2.810 2.511 1.00 94.19 84 VAL A N 1
ATOM 727 C CA . VAL A 1 84 ? 5.975 4.082 2.333 1.00 94.19 84 VAL A CA 1
ATOM 728 C C . VAL A 1 84 ? 4.555 3.911 2.840 1.00 94.19 84 VAL A C 1
ATOM 730 O O . VAL A 1 84 ? 3.864 2.969 2.437 1.00 94.19 84 VAL A O 1
ATOM 733 N N . THR A 1 85 ? 4.128 4.785 3.741 1.00 95.88 85 THR A N 1
ATOM 734 C CA . THR A 1 85 ? 2.767 4.786 4.277 1.00 95.88 85 THR A CA 1
ATOM 735 C C . THR A 1 85 ? 2.018 6.022 3.796 1.00 95.88 85 THR A C 1
ATOM 737 O O . THR A 1 85 ? 2.618 7.060 3.531 1.00 95.88 85 THR A O 1
ATOM 740 N N . CYS A 1 86 ? 0.701 5.922 3.642 1.00 97.50 86 CYS A N 1
ATOM 741 C CA . CYS A 1 86 ? -0.143 7.096 3.445 1.00 97.50 86 CYS A CA 1
ATOM 742 C C . CYS A 1 86 ? -1.557 6.847 3.988 1.00 97.50 86 CYS A C 1
ATOM 744 O O . CYS A 1 86 ? -2.032 5.701 3.986 1.00 97.50 86 CYS A O 1
ATOM 746 N N . PRO A 1 87 ? -2.290 7.896 4.398 1.00 97.44 87 PRO A N 1
ATOM 747 C CA . PRO A 1 87 ? -3.698 7.758 4.731 1.00 97.44 87 PRO A CA 1
ATOM 748 C C . PRO A 1 87 ? -4.514 7.407 3.480 1.00 97.44 87 PRO A C 1
ATOM 750 O O . PRO A 1 87 ? -4.274 7.918 2.382 1.00 97.44 87 PRO A O 1
ATOM 753 N N . VAL A 1 88 ? -5.507 6.538 3.655 1.00 97.50 88 VAL A N 1
ATOM 754 C CA . VAL A 1 88 ? -6.498 6.189 2.626 1.00 97.50 88 VAL A CA 1
ATOM 755 C C . VAL A 1 88 ? -7.892 6.125 3.243 1.00 97.50 88 VAL A C 1
ATOM 757 O O . VAL A 1 88 ? -8.072 6.299 4.443 1.00 97.50 88 VAL A O 1
ATOM 760 N N . THR A 1 89 ? -8.908 5.887 2.421 1.00 96.19 89 THR A N 1
ATOM 761 C CA . THR A 1 89 ? -10.288 5.664 2.861 1.00 96.19 89 THR A CA 1
ATOM 762 C C . THR A 1 89 ? -10.926 4.555 2.038 1.00 96.19 89 THR A C 1
ATOM 764 O O . THR A 1 89 ? -10.540 4.322 0.891 1.00 96.19 89 THR A O 1
ATOM 767 N N . HIS A 1 90 ? -11.974 3.911 2.560 1.00 95.19 90 HIS A N 1
ATOM 768 C CA . HIS A 1 90 ? -12.723 2.895 1.808 1.00 95.19 90 HIS A CA 1
ATOM 769 C C . HIS A 1 90 ? -13.248 3.417 0.458 1.00 95.19 90 HIS A C 1
ATOM 771 O O . HIS A 1 90 ? -13.365 2.643 -0.491 1.00 95.19 90 HIS A O 1
ATOM 777 N N . GLY A 1 91 ? -13.522 4.724 0.345 1.00 95.69 91 GLY A N 1
ATOM 778 C CA . GLY A 1 91 ? -13.931 5.364 -0.910 1.00 95.69 91 GLY A CA 1
ATOM 779 C C . GLY A 1 91 ? -12.852 5.340 -1.999 1.00 95.69 91 GLY A C 1
ATOM 780 O O . GLY A 1 91 ? -13.183 5.331 -3.180 1.00 95.69 91 GLY A O 1
ATOM 781 N N . GLN A 1 92 ? -11.576 5.249 -1.620 1.00 97.19 92 GLN A N 1
ATOM 782 C CA . GLN A 1 92 ? -10.439 5.160 -2.544 1.00 97.19 92 GLN A CA 1
ATOM 783 C C . GLN A 1 92 ? -10.124 3.722 -2.978 1.00 97.19 92 GLN A C 1
ATOM 785 O O . GLN A 1 92 ? -9.175 3.506 -3.729 1.00 97.19 92 GLN A O 1
ATOM 790 N N . HIS A 1 93 ? -10.914 2.728 -2.550 1.00 95.81 93 HIS A N 1
ATOM 791 C CA . HIS A 1 93 ? -10.683 1.313 -2.859 1.00 95.81 93 HIS A CA 1
ATOM 792 C C . HIS A 1 93 ? -10.402 1.061 -4.347 1.00 95.81 93 HIS A C 1
ATOM 794 O O . HIS A 1 93 ? -9.441 0.373 -4.687 1.00 95.81 93 HIS A O 1
ATOM 800 N N . ASP A 1 94 ? -11.233 1.608 -5.234 1.00 96.81 94 ASP A N 1
ATOM 801 C CA . ASP A 1 94 ? -11.126 1.339 -6.669 1.00 96.81 94 ASP A CA 1
ATOM 802 C C . ASP A 1 94 ? -9.930 2.062 -7.309 1.00 96.81 94 ASP A C 1
ATOM 804 O O . ASP A 1 94 ? -9.306 1.515 -8.222 1.00 96.81 94 ASP A O 1
ATOM 808 N N . GLU A 1 95 ? -9.560 3.242 -6.799 1.00 97.19 95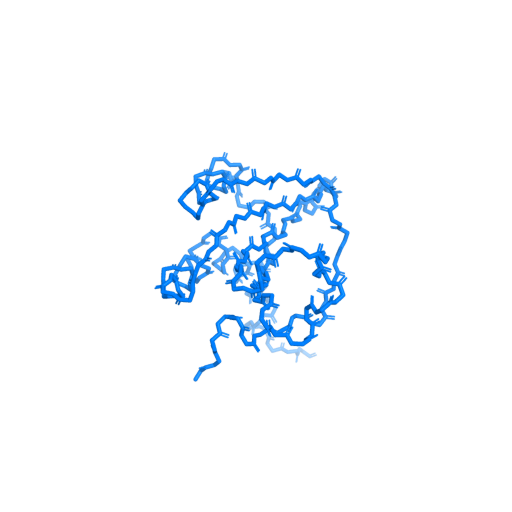 GLU A N 1
ATOM 809 C CA . GLU A 1 95 ? -8.364 3.978 -7.229 1.00 97.19 95 GLU A CA 1
ATOM 810 C C . GLU A 1 95 ? -7.095 3.191 -6.872 1.00 97.19 95 GLU A C 1
ATOM 812 O O . GLU A 1 95 ? -6.281 2.883 -7.748 1.00 97.19 95 GLU A O 1
ATOM 817 N N . VAL A 1 96 ? -6.977 2.773 -5.607 1.00 97.00 96 VAL A N 1
ATOM 818 C CA . VAL A 1 96 ? -5.838 1.989 -5.109 1.00 97.00 96 VAL A CA 1
ATOM 819 C C . VAL A 1 96 ? -5.749 0.648 -5.832 1.00 97.00 96 VAL A C 1
ATOM 821 O O . VAL A 1 96 ? -4.678 0.259 -6.295 1.00 97.00 96 VAL A O 1
ATOM 824 N N . LEU A 1 97 ? -6.873 -0.055 -6.003 1.00 96.12 97 LEU A N 1
ATOM 825 C CA . LEU A 1 97 ? -6.912 -1.339 -6.705 1.00 96.12 97 LEU A CA 1
ATOM 826 C C . LEU A 1 97 ? -6.461 -1.209 -8.164 1.00 96.12 97 LEU A C 1
ATOM 828 O O . LEU A 1 97 ? -5.745 -2.079 -8.666 1.00 96.12 97 LEU A O 1
ATOM 832 N N . THR A 1 98 ? -6.890 -0.148 -8.849 1.00 96.12 98 THR A N 1
ATOM 833 C CA . THR A 1 98 ? -6.498 0.118 -10.239 1.00 96.12 98 THR A CA 1
ATOM 834 C C . THR A 1 98 ? -4.998 0.363 -10.335 1.00 96.12 98 THR A C 1
ATOM 836 O O . THR A 1 98 ? -4.338 -0.231 -11.188 1.00 96.12 98 THR A O 1
ATOM 839 N N . TRP A 1 99 ? -4.444 1.165 -9.425 1.00 95.25 99 TRP A N 1
ATOM 840 C CA . TRP A 1 99 ? -3.012 1.445 -9.376 1.00 95.25 99 TRP A CA 1
ATOM 841 C C . TRP A 1 99 ? -2.171 0.202 -9.043 1.00 95.25 99 TRP A C 1
ATOM 843 O O . TRP A 1 99 ? -1.226 -0.103 -9.771 1.00 95.25 99 TRP A O 1
ATOM 853 N N . LEU A 1 100 ? -2.562 -0.589 -8.034 1.00 94.62 100 LEU A N 1
ATOM 854 C CA . LEU A 1 100 ? -1.886 -1.847 -7.679 1.00 94.62 100 LEU A CA 1
ATOM 855 C C . LEU A 1 100 ? -1.870 -2.845 -8.848 1.00 94.62 100 LEU A C 1
ATOM 857 O O . LEU A 1 100 ? -0.902 -3.578 -9.034 1.00 94.62 100 LEU A O 1
ATOM 861 N N . ARG A 1 101 ? -2.930 -2.874 -9.666 1.00 93.81 101 ARG A N 1
ATOM 862 C CA . ARG A 1 101 ? -3.010 -3.700 -10.886 1.00 93.81 101 ARG A CA 1
ATOM 863 C C . ARG A 1 101 ? -2.226 -3.140 -12.070 1.00 93.81 101 ARG A C 1
ATOM 865 O O . ARG A 1 101 ? -2.129 -3.814 -13.097 1.00 93.81 101 ARG A O 1
ATOM 872 N N . GLY A 1 102 ? -1.704 -1.928 -11.940 1.00 91.31 102 GLY A N 1
ATOM 873 C CA . GLY A 1 102 ? -0.979 -1.226 -12.979 1.00 91.31 102 GLY A CA 1
ATOM 874 C C . GLY A 1 102 ? 0.351 -1.887 -13.357 1.00 91.31 102 GLY A C 1
ATOM 875 O O . GLY A 1 102 ? 0.813 -2.839 -12.716 1.00 91.31 102 GLY A O 1
ATOM 876 N N . PRO A 1 103 ? 1.001 -1.366 -14.410 1.00 86.12 103 PRO A N 1
ATOM 877 C CA . PRO A 1 103 ? 2.235 -1.930 -14.949 1.00 86.12 103 PRO A CA 1
ATOM 878 C C . PRO A 1 103 ? 3.404 -1.897 -13.957 1.00 86.12 103 PRO A C 1
ATOM 880 O O . PRO A 1 103 ? 4.271 -2.762 -14.037 1.00 86.12 103 PRO A O 1
ATOM 883 N N . ARG A 1 104 ? 3.423 -0.934 -13.024 1.00 85.12 104 ARG A N 1
ATOM 884 C CA . ARG A 1 104 ? 4.517 -0.756 -12.060 1.00 85.12 104 ARG A CA 1
ATOM 885 C C . ARG A 1 104 ? 4.473 -1.776 -10.925 1.00 85.12 104 ARG A C 1
ATOM 887 O O . ARG A 1 104 ? 5.469 -2.430 -10.668 1.00 85.12 104 ARG A O 1
ATOM 894 N N . VAL A 1 105 ? 3.318 -1.937 -10.281 1.00 88.12 105 VAL A N 1
ATOM 895 C CA . VAL A 1 105 ? 3.190 -2.785 -9.088 1.00 88.12 105 VAL A CA 1
ATOM 896 C C . VAL A 1 105 ? 2.989 -4.249 -9.488 1.00 88.12 105 VAL A C 1
AT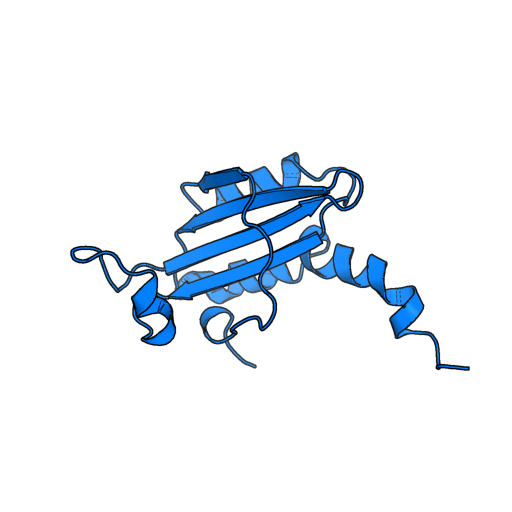OM 898 O O . VAL A 1 105 ? 3.910 -5.059 -9.397 1.00 88.12 105 VAL A O 1
ATOM 901 N N . LEU A 1 106 ? 1.805 -4.610 -9.994 1.00 87.81 106 LEU A N 1
ATOM 902 C CA . LEU A 1 106 ? 1.532 -5.986 -10.416 1.00 87.81 106 LEU A CA 1
ATOM 903 C C . LEU A 1 106 ? 2.237 -6.350 -11.728 1.00 87.81 106 LEU A C 1
ATOM 905 O O . LEU A 1 106 ? 2.672 -7.489 -11.893 1.00 87.81 106 LEU A O 1
ATOM 909 N N . GLY A 1 107 ? 2.339 -5.414 -12.675 1.00 83.62 107 GLY A N 1
ATOM 910 C CA . GLY A 1 107 ? 2.953 -5.683 -13.977 1.00 83.62 107 GLY A CA 1
ATOM 911 C C . GLY A 1 107 ? 4.436 -6.057 -13.890 1.00 83.62 107 GLY A C 1
ATOM 912 O O . GLY A 1 107 ? 4.857 -6.986 -14.580 1.00 83.62 107 GLY A O 1
ATOM 913 N N . ALA A 1 108 ? 5.209 -5.405 -13.016 1.00 79.25 108 ALA A N 1
ATOM 914 C CA . ALA A 1 108 ? 6.617 -5.735 -12.798 1.00 79.25 108 ALA A CA 1
ATOM 915 C C . ALA A 1 108 ? 6.780 -7.128 -12.171 1.00 79.25 108 ALA A C 1
ATOM 917 O O . ALA A 1 108 ? 7.568 -7.938 -12.661 1.00 79.25 108 ALA A O 1
ATOM 918 N N . LEU A 1 109 ? 5.966 -7.453 -11.158 1.00 81.94 109 LEU A N 1
ATOM 919 C CA . LEU A 1 109 ? 5.958 -8.785 -10.546 1.00 81.94 109 LEU A CA 1
ATOM 920 C C . LEU A 1 109 ? 5.591 -9.877 -11.549 1.00 81.94 109 LEU A C 1
ATOM 922 O O . LEU A 1 109 ? 6.229 -10.924 -11.570 1.00 81.94 109 LEU A O 1
ATOM 926 N N . ARG A 1 110 ? 4.585 -9.646 -12.401 1.00 83.62 110 ARG A N 1
ATOM 927 C CA . ARG A 1 110 ? 4.203 -10.622 -13.429 1.00 83.62 110 ARG A CA 1
ATOM 928 C C . ARG A 1 110 ? 5.369 -10.939 -14.352 1.00 83.62 110 ARG A C 1
ATOM 930 O O . ARG A 1 110 ? 5.683 -12.109 -14.487 1.00 83.62 110 ARG A O 1
ATOM 937 N N . LYS A 1 111 ? 6.061 -9.929 -14.887 1.00 80.56 111 LYS A N 1
ATOM 938 C CA . LYS A 1 111 ? 7.238 -10.135 -15.752 1.00 80.56 111 LYS A CA 1
ATOM 939 C C . LYS A 1 111 ? 8.356 -10.918 -15.062 1.00 80.56 111 LYS A C 1
ATOM 941 O O . LYS A 1 111 ? 9.037 -11.704 -15.710 1.00 80.56 111 LYS A O 1
ATOM 946 N N . LEU A 1 112 ? 8.557 -10.699 -13.759 1.00 80.06 112 LEU A N 1
ATOM 947 C CA . LEU A 1 112 ? 9.572 -11.415 -12.985 1.00 80.06 112 LEU A CA 1
ATOM 948 C C . LEU A 1 112 ? 9.282 -12.923 -12.911 1.00 80.06 112 LEU A C 1
ATOM 950 O O . LEU A 1 112 ? 10.208 -13.727 -12.991 1.00 80.06 112 LEU A O 1
ATOM 954 N N . TRP A 1 113 ? 8.012 -13.298 -12.752 1.00 84.62 113 TRP A N 1
ATOM 955 C CA . TRP A 1 113 ? 7.601 -14.686 -12.529 1.00 84.62 113 TRP A CA 1
ATOM 956 C C . TRP A 1 113 ? 7.083 -15.399 -13.783 1.00 84.62 113 TRP A C 1
ATOM 958 O O . TRP A 1 113 ? 7.072 -16.624 -13.796 1.00 84.62 113 TRP A O 1
ATOM 968 N N . GLU A 1 114 ? 6.698 -14.670 -14.833 1.00 85.56 114 GLU A N 1
ATOM 969 C CA . GLU A 1 114 ? 6.147 -15.184 -16.100 1.00 85.56 114 GLU A CA 1
ATOM 970 C C . GLU A 1 114 ? 6.919 -16.395 -16.662 1.00 85.56 114 GLU A C 1
ATOM 972 O O . GLU A 1 114 ? 6.277 -17.414 -16.918 1.00 85.56 114 GLU A O 1
ATOM 977 N N . PRO A 1 115 ? 8.271 -16.412 -16.711 1.00 84.94 115 PRO A N 1
ATOM 978 C CA . PRO A 1 115 ? 9.010 -17.579 -17.207 1.00 84.94 115 PRO A CA 1
ATOM 979 C C . PRO A 1 115 ? 8.787 -18.875 -16.412 1.00 84.94 115 PRO A C 1
ATOM 981 O O . PRO A 1 115 ? 8.979 -19.963 -16.947 1.00 84.94 115 PRO A O 1
ATOM 984 N N . LEU A 1 116 ? 8.426 -18.769 -15.131 1.00 81.62 116 LEU A N 1
ATOM 985 C CA . LEU A 1 116 ? 8.128 -19.906 -14.254 1.00 81.62 116 LEU A CA 1
ATOM 986 C C . LEU A 1 116 ? 6.632 -20.233 -14.201 1.00 81.62 116 LEU A C 1
ATOM 988 O O . LEU A 1 116 ? 6.268 -21.310 -13.741 1.00 81.62 116 LEU A O 1
ATOM 992 N N . LEU A 1 117 ? 5.771 -19.305 -14.625 1.00 81.38 117 LEU A N 1
ATOM 993 C CA . LEU A 1 117 ? 4.319 -19.485 -14.646 1.00 81.38 117 LEU A CA 1
ATOM 994 C C . LEU A 1 117 ? 3.841 -20.148 -15.944 1.00 81.38 117 LEU A C 1
ATOM 996 O O . LEU A 1 117 ? 2.854 -20.878 -15.910 1.00 81.38 117 LEU A O 1
ATOM 1000 N N . ASP A 1 118 ? 4.562 -19.938 -17.048 1.00 71.75 118 ASP A N 1
ATOM 1001 C CA . ASP A 1 118 ? 4.220 -20.481 -18.371 1.00 71.75 118 ASP A CA 1
ATOM 1002 C C . ASP A 1 118 ? 4.977 -21.780 -18.724 1.00 71.75 118 ASP A C 1
ATOM 1004 O O . ASP A 1 118 ? 4.758 -22.362 -19.788 1.00 71.75 118 ASP A O 1
ATOM 1008 N N . GLY A 1 119 ? 5.869 -22.257 -17.848 1.00 62.72 119 GLY A N 1
ATOM 1009 C CA . GLY A 1 119 ? 6.587 -23.521 -18.020 1.00 62.72 119 GLY A CA 1
ATOM 1010 C C . GLY A 1 119 ? 5.877 -24.685 -17.328 1.00 62.72 119 GLY A C 1
ATOM 1011 O O . GLY A 1 119 ? 5.744 -24.680 -16.105 1.00 62.72 119 GLY A O 1
ATOM 1012 N N . GLU A 1 120 ? 5.461 -25.712 -18.080 1.00 57.38 120 GLU A N 1
ATOM 1013 C CA . GLU A 1 120 ? 5.111 -27.001 -17.469 1.00 57.38 120 GLU A CA 1
ATOM 1014 C C . GLU A 1 120 ? 6.339 -27.555 -16.724 1.00 57.38 120 GLU A C 1
ATOM 1016 O O . GLU A 1 120 ? 7.449 -27.522 -17.271 1.00 57.38 120 GLU A O 1
ATOM 1021 N N . PRO A 1 121 ? 6.181 -28.064 -15.489 1.00 58.94 121 PRO A N 1
ATOM 1022 C CA . PRO A 1 121 ? 7.259 -28.779 -14.828 1.00 58.94 121 PRO A CA 1
ATOM 1023 C C . PRO A 1 121 ? 7.608 -30.011 -15.672 1.00 58.94 121 PRO A C 1
ATOM 1025 O O . PRO A 1 121 ? 6.774 -30.898 -15.848 1.00 58.94 121 PRO A O 1
ATOM 1028 N N . SER A 1 122 ? 8.827 -30.032 -16.215 1.00 53.72 122 SER A N 1
ATOM 1029 C CA . SER A 1 122 ? 9.432 -31.218 -16.835 1.00 53.72 122 SER A CA 1
ATOM 1030 C C . SER A 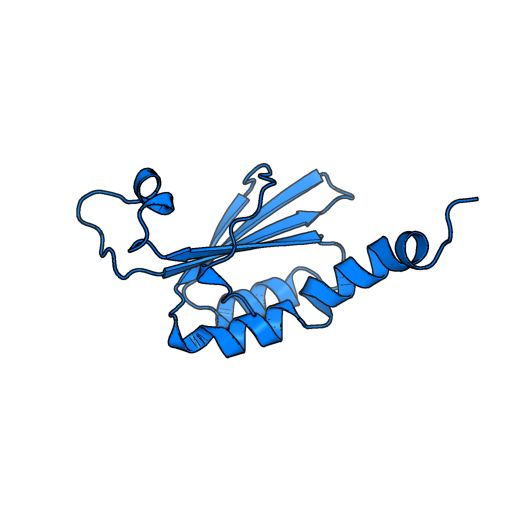1 122 ? 9.490 -32.396 -15.870 1.00 53.72 122 SER A C 1
ATOM 1032 O O . SER A 1 122 ? 9.923 -32.146 -14.718 1.00 53.72 122 SER A O 1
#

Organism: NCBI:txid2070366

Solvent-accessible surface area (backbone atoms only — not comparable to full-atom values): 7335 Å² total; per-residue (Å²): 132,85,55,70,71,74,54,81,77,94,76,84,77,79,60,65,50,76,47,82,41,91,27,60,68,55,50,51,52,52,54,61,72,72,41,79,82,67,60,56,48,72,50,76,45,42,47,46,47,70,40,76,92,37,50,91,77,59,59,94,92,60,69,44,84,45,30,35,38,38,38,41,36,35,31,74,93,73,76,43,36,34,28,44,34,20,51,52,54,83,88,45,47,66,60,54,53,52,53,48,66,26,66,72,47,42,39,42,52,46,66,73,44,41,78,68,71,76,48,78,87,127

Secondary structure (DSSP, 8-state):
---GGG---S------EEEE-S-HHHHHHHHHHH-TT---EEEEEEEETTSGGGGGGPPTTS-TT-EEEEEEEEETTTTEEEEEEEE--GGGHHHHHHHHTSTTTHHHHHHHHHHHHSS---

Nearest PDB structures (foldseek):
  7nyv-assembly1_D  TM=5.826E-01  e=1.361E-02  Escherichia coli B
  7z83-assembly1_C  TM=5.514E-01  e=2.809E-02  Escherichia coli BL21(DE3)
  8gym-assembly1_s3  TM=5.865E-01  e=4.455E-02  Tetrahymena thermophila SB210
  7z80-assembly1_C  TM=5.755E-01  e=5.798E-02  Escherichia coli BL21(DE3)
  7z0s-assembly1_E  TM=5.706E-01  e=1.049E-01  Escherichia coli K-12